Protein AF-X1BBV2-F1 (afdb_monomer_lite)

Foldseek 3Di:
DDLVVVQVCVPPPVPVLQVVLVVVLVVLLVVVVVVVVVPDQDDDDDDDQADPVGGSHDVVCCVVRVVVSVVSSVVSSVVSVD

Radius of gyration: 14.37 Å; chains: 1; bounding box: 32×21×35 Å

Secondary structure (DSSP, 8-state):
--HHHHHHHHHH-HHHHHHHHHHHHHHHHHHHHHHHHTT----------EETTEESS-HHHIIIIIHHHHHHHHHHHHHTT-

InterPro domains:
  IPR038071 UROD/MetE-like superfamily [G3DSA:3.20.20.210] (1-82)
  IPR038071 UROD/MetE-like superfamily [SSF51726] (2-80)

pLDDT: mean 91.93, std 5.53, range [62.81, 97.44]

Sequence (82 aa):
MGMNAFARALRKNPLLIEERFEQTTEFVIGLFKTYAEAGAKIFFEGGDIAFKSGPLINPKYISQYVLPCMKRVTEAVHEWGG

Structure (mmCIF, N/CA/C/O backbone):
data_AF-X1BBV2-F1
#
_entry.id   AF-X1BBV2-F1
#
loop_
_atom_site.group_PDB
_atom_site.id
_atom_site.type_symbol
_atom_site.label_atom_id
_atom_site.label_alt_id
_atom_site.label_comp_id
_atom_site.label_asym_id
_atom_site.label_entity_id
_atom_site.label_seq_id
_atom_site.pdbx_PDB_ins_code
_atom_site.Cartn_x
_atom_site.Cartn_y
_atom_site.Cartn_z
_atom_site.occupancy
_atom_site.B_iso_or_equiv
_atom_site.auth_seq_id
_atom_site.auth_comp_id
_atom_site.auth_asym_id
_atom_site.auth_atom_id
_atom_site.pdbx_PDB_model_num
ATOM 1 N N . MET A 1 1 ? 3.194 9.351 -11.256 1.00 77.62 1 MET A N 1
ATOM 2 C CA . MET A 1 1 ? 4.048 8.683 -12.264 1.00 77.62 1 MET A CA 1
ATOM 3 C C . MET A 1 1 ? 3.149 7.850 -13.161 1.00 77.62 1 MET A C 1
ATOM 5 O O . MET A 1 1 ? 2.304 7.150 -12.627 1.00 77.62 1 MET A O 1
ATOM 9 N N . GLY A 1 2 ? 3.291 7.950 -14.484 1.00 88.12 2 GLY A N 1
ATOM 10 C CA . GLY A 1 2 ? 2.517 7.126 -15.421 1.00 88.12 2 GLY A CA 1
ATOM 11 C C . GLY A 1 2 ? 3.064 5.700 -15.561 1.00 88.12 2 GLY A C 1
ATOM 12 O O . GLY A 1 2 ? 4.222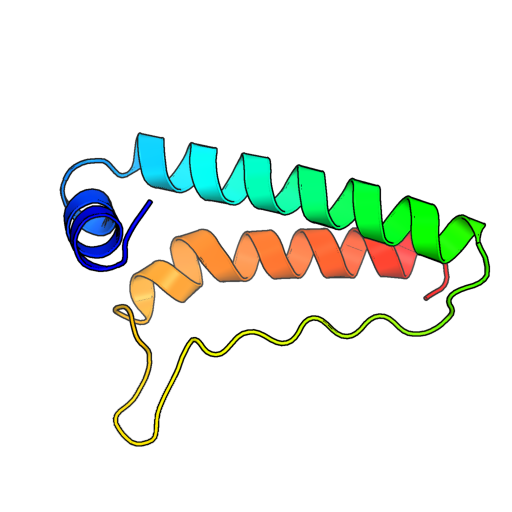 5.438 -15.222 1.00 88.12 2 GLY A O 1
ATOM 13 N N . MET A 1 3 ? 2.254 4.799 -16.125 1.00 88.12 3 MET A N 1
ATOM 14 C CA . MET A 1 3 ? 2.541 3.358 -16.198 1.00 88.12 3 MET A CA 1
ATOM 15 C C . MET A 1 3 ? 3.874 3.031 -16.894 1.00 88.12 3 MET A C 1
ATOM 17 O O . MET A 1 3 ? 4.690 2.273 -16.377 1.00 88.12 3 MET A O 1
ATOM 21 N N . ASN A 1 4 ? 4.151 3.679 -18.029 1.00 90.88 4 ASN A N 1
ATOM 22 C CA . ASN A 1 4 ? 5.389 3.475 -18.791 1.00 90.88 4 ASN A CA 1
ATOM 23 C C . ASN A 1 4 ? 6.650 3.859 -18.005 1.00 90.88 4 ASN A C 1
ATOM 25 O O . ASN A 1 4 ? 7.689 3.208 -18.122 1.00 90.88 4 ASN A O 1
ATOM 29 N N . ALA A 1 5 ? 6.579 4.939 -17.227 1.00 93.00 5 ALA A N 1
ATOM 30 C CA . ALA A 1 5 ? 7.700 5.383 -16.408 1.00 93.00 5 ALA A CA 1
ATOM 31 C C . ALA A 1 5 ? 7.916 4.437 -15.220 1.00 93.00 5 ALA A C 1
ATOM 33 O O . ALA A 1 5 ? 9.054 4.046 -14.971 1.00 93.00 5 ALA A O 1
ATOM 34 N N . PHE A 1 6 ? 6.834 3.992 -14.575 1.00 92.38 6 PHE A N 1
ATOM 35 C CA . PHE A 1 6 ? 6.893 3.014 -13.490 1.00 92.38 6 PHE A CA 1
ATOM 36 C C . PHE A 1 6 ? 7.494 1.685 -13.959 1.00 92.38 6 PHE A C 1
ATOM 38 O O . PHE A 1 6 ? 8.458 1.211 -13.367 1.00 92.38 6 PHE A O 1
ATOM 45 N N . ALA A 1 7 ? 7.024 1.138 -15.085 1.00 90.88 7 ALA A N 1
ATOM 46 C CA . ALA A 1 7 ? 7.546 -0.115 -15.630 1.00 90.88 7 ALA A CA 1
ATOM 47 C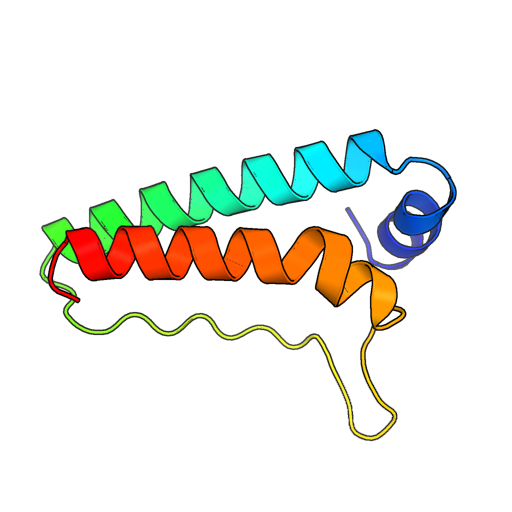 C . ALA A 1 7 ? 9.055 -0.048 -15.940 1.00 90.88 7 ALA A C 1
ATOM 49 O O . ALA A 1 7 ? 9.786 -1.014 -15.725 1.00 90.88 7 ALA A O 1
ATOM 50 N N . ARG A 1 8 ? 9.557 1.106 -16.406 1.00 93.12 8 ARG A N 1
ATOM 51 C CA . ARG A 1 8 ? 11.003 1.317 -16.593 1.00 93.12 8 ARG A CA 1
ATOM 52 C C . ARG A 1 8 ? 11.748 1.438 -15.265 1.00 93.12 8 ARG A C 1
ATOM 54 O O . ARG A 1 8 ? 12.840 0.880 -15.149 1.00 93.12 8 ARG A O 1
ATOM 61 N N . ALA A 1 9 ? 11.180 2.152 -14.295 1.00 95.00 9 ALA A N 1
ATOM 62 C CA . ALA A 1 9 ? 11.775 2.351 -12.978 1.00 95.00 9 ALA A CA 1
ATOM 63 C C . ALA A 1 9 ? 11.923 1.030 -12.205 1.00 95.00 9 ALA A C 1
ATOM 65 O O . ALA A 1 9 ? 12.990 0.807 -11.647 1.00 95.00 9 ALA A O 1
ATOM 66 N N . LEU A 1 10 ? 10.967 0.094 -12.314 1.00 92.62 10 LEU A N 1
ATOM 67 C CA . LEU A 1 10 ? 11.059 -1.257 -11.719 1.00 92.62 10 LEU A CA 1
ATOM 68 C C . LEU A 1 10 ? 12.368 -1.994 -12.025 1.00 92.62 10 LEU A C 1
ATOM 70 O O . LEU A 1 10 ? 12.828 -2.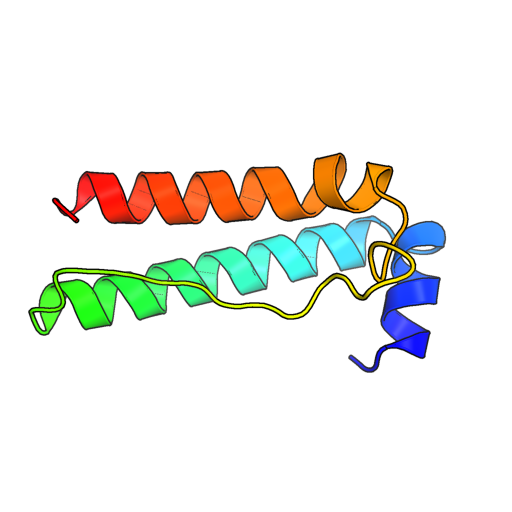810 -11.231 1.00 92.62 10 LEU A O 1
ATOM 74 N N . ARG A 1 11 ? 12.966 -1.739 -13.193 1.00 91.62 11 ARG A N 1
ATOM 75 C CA . ARG A 1 11 ? 14.252 -2.334 -13.572 1.00 91.62 11 ARG A CA 1
ATOM 76 C C . ARG A 1 11 ? 15.426 -1.380 -13.395 1.00 91.62 11 ARG A C 1
ATOM 78 O O . ARG A 1 11 ? 16.513 -1.828 -13.056 1.00 91.62 11 ARG A O 1
ATOM 85 N N . LYS A 1 12 ? 15.245 -0.102 -13.731 1.00 95.94 12 LYS A N 1
ATOM 86 C CA . LYS A 1 12 ? 16.354 0.857 -13.855 1.00 95.94 12 LYS A CA 1
ATOM 87 C C . LYS A 1 12 ? 16.613 1.675 -12.593 1.00 95.94 12 LYS A C 1
ATOM 89 O O . LYS A 1 12 ? 17.676 2.271 -12.497 1.00 95.94 12 LYS A O 1
ATOM 94 N N . ASN A 1 13 ? 15.649 1.755 -11.683 1.00 95.31 13 ASN A N 1
ATOM 95 C CA . ASN A 1 13 ? 15.744 2.580 -10.487 1.00 95.31 13 ASN A CA 1
ATOM 96 C C . ASN A 1 13 ? 14.950 1.948 -9.325 1.00 95.31 13 ASN A C 1
ATOM 98 O O . ASN A 1 13 ? 13.847 2.406 -9.022 1.00 95.31 13 ASN A O 1
ATOM 102 N N . PRO A 1 14 ? 15.475 0.870 -8.713 1.00 92.50 14 PRO A N 1
ATOM 103 C CA . PRO A 1 14 ? 14.800 0.176 -7.617 1.00 92.50 14 PRO A CA 1
ATOM 104 C C . PRO A 1 14 ? 14.617 1.060 -6.377 1.00 92.50 14 PRO A C 1
ATOM 106 O O . PRO A 1 14 ? 13.559 0.993 -5.766 1.00 92.50 14 PRO A O 1
ATOM 109 N N . LEU A 1 15 ? 15.569 1.950 -6.070 1.00 95.00 15 LEU A N 1
ATOM 110 C CA . LEU A 1 15 ? 15.463 2.867 -4.926 1.00 95.00 15 LEU A CA 1
ATOM 111 C C . LEU A 1 15 ? 14.248 3.795 -5.051 1.00 95.00 15 LEU A C 1
ATOM 113 O O . LEU A 1 15 ? 13.455 3.897 -4.124 1.00 95.00 15 LEU A O 1
ATOM 117 N N . LEU A 1 16 ? 14.026 4.385 -6.232 1.00 95.62 16 LEU A N 1
ATOM 118 C CA . LEU A 1 16 ? 12.835 5.208 -6.478 1.00 95.62 16 LEU A CA 1
ATOM 119 C C . LEU A 1 16 ? 11.531 4.417 -6.295 1.00 95.62 16 LEU A C 1
ATOM 121 O O . LEU A 1 16 ? 10.507 4.977 -5.909 1.00 95.62 16 LEU A O 1
ATOM 125 N N . ILE A 1 17 ? 11.537 3.129 -6.640 1.00 95.50 17 ILE A N 1
ATOM 126 C CA . ILE A 1 17 ? 10.372 2.261 -6.468 1.00 95.50 17 ILE A CA 1
ATOM 127 C C . ILE A 1 17 ? 10.137 1.968 -4.987 1.00 95.50 17 ILE A C 1
ATOM 129 O O . ILE A 1 17 ? 8.999 2.078 -4.541 1.00 95.50 17 ILE A O 1
ATOM 133 N N . GLU A 1 18 ? 11.189 1.648 -4.239 1.00 94.81 18 GLU A N 1
ATOM 134 C CA . GLU A 1 18 ? 11.129 1.405 -2.795 1.00 94.81 18 GLU A CA 1
ATOM 135 C C . GLU A 1 18 ? 10.599 2.630 -2.053 1.00 94.81 18 GLU A C 1
ATOM 137 O O . GLU A 1 18 ? 9.580 2.530 -1.376 1.00 94.81 18 GLU A O 1
ATOM 142 N N . GLU A 1 19 ? 11.195 3.803 -2.280 1.00 95.75 19 GLU A N 1
ATOM 143 C CA . GLU A 1 19 ? 10.734 5.066 -1.692 1.00 95.75 19 GLU A CA 1
ATOM 144 C C . GLU A 1 19 ? 9.275 5.355 -2.045 1.00 95.75 19 GLU A C 1
ATOM 146 O O . GLU A 1 19 ? 8.490 5.800 -1.210 1.00 95.75 19 GLU A O 1
ATOM 151 N N . ARG A 1 20 ? 8.875 5.068 -3.288 1.00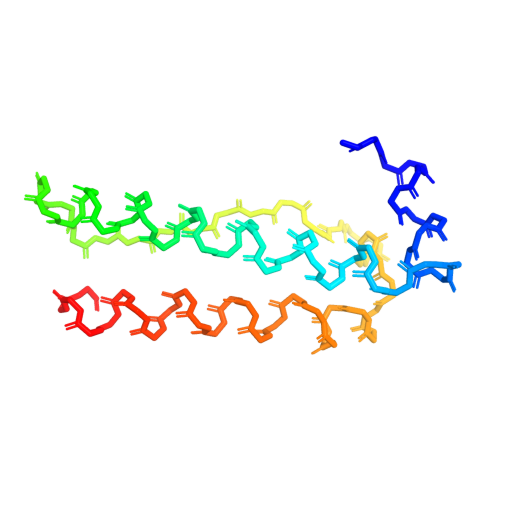 94.44 20 ARG A N 1
ATOM 152 C CA . ARG A 1 20 ? 7.499 5.287 -3.723 1.00 94.44 20 ARG A CA 1
ATOM 153 C C . ARG A 1 20 ? 6.514 4.373 -2.995 1.00 94.44 20 ARG A C 1
ATOM 155 O O . ARG A 1 20 ? 5.431 4.837 -2.627 1.00 94.44 20 ARG A O 1
ATOM 162 N N . PHE A 1 21 ? 6.835 3.093 -2.846 1.00 94.69 21 PHE A N 1
ATOM 163 C CA . PHE A 1 21 ? 5.981 2.152 -2.123 1.00 94.69 21 PHE A CA 1
ATOM 164 C C . PHE A 1 21 ? 5.930 2.487 -0.632 1.00 94.69 21 PHE A C 1
ATOM 166 O O . PHE A 1 21 ? 4.839 2.488 -0.066 1.00 94.69 21 PHE A O 1
ATOM 173 N N . GLU A 1 22 ? 7.054 2.885 -0.039 1.00 95.50 22 GLU A N 1
ATOM 174 C CA . GLU A 1 22 ? 7.128 3.325 1.356 1.00 95.50 22 GLU A CA 1
ATOM 175 C C . GLU A 1 22 ? 6.229 4.543 1.607 1.00 95.50 22 GLU A C 1
ATOM 177 O O . GLU A 1 22 ? 5.299 4.472 2.407 1.00 95.50 22 GLU A O 1
ATOM 182 N N . GLN A 1 23 ? 6.396 5.615 0.824 1.00 96.25 23 GLN A N 1
ATOM 183 C CA . GLN A 1 23 ? 5.574 6.827 0.941 1.00 96.25 23 GLN A CA 1
ATOM 184 C C . GLN A 1 23 ? 4.080 6.548 0.756 1.00 96.25 23 GLN A C 1
ATOM 186 O O . GLN A 1 23 ? 3.236 7.123 1.441 1.00 96.25 23 GLN A O 1
ATOM 191 N N . THR A 1 24 ? 3.737 5.673 -0.194 1.00 95.00 24 THR A N 1
ATOM 192 C CA . THR A 1 24 ? 2.335 5.312 -0.445 1.00 95.00 24 THR A CA 1
ATOM 193 C C . THR A 1 24 ? 1.763 4.526 0.738 1.00 95.00 24 THR A C 1
ATOM 195 O O . THR A 1 24 ? 0.630 4.772 1.140 1.00 95.00 24 THR A O 1
ATOM 198 N N . THR A 1 25 ? 2.555 3.631 1.327 1.00 96.25 25 THR A N 1
ATOM 199 C CA . THR A 1 25 ? 2.164 2.828 2.493 1.00 96.25 25 THR A CA 1
ATOM 200 C C . THR A 1 25 ? 1.922 3.700 3.717 1.00 96.25 25 THR A C 1
ATOM 202 O O . THR A 1 25 ? 0.878 3.578 4.354 1.00 96.25 25 THR A O 1
ATOM 205 N N . GLU A 1 26 ? 2.834 4.625 4.021 1.00 97.44 26 GLU A N 1
ATOM 206 C CA . GLU A 1 26 ? 2.668 5.564 5.137 1.00 97.44 26 GLU A CA 1
ATOM 207 C C . GLU A 1 26 ? 1.418 6.431 4.969 1.00 97.44 26 GLU A C 1
ATOM 209 O O . GLU A 1 26 ? 0.645 6.608 5.913 1.00 97.44 26 GLU A O 1
ATOM 214 N N . PHE A 1 27 ? 1.181 6.917 3.748 1.00 97.00 27 PHE A N 1
ATOM 215 C CA . PHE A 1 27 ? -0.017 7.683 3.429 1.00 97.00 27 PHE A CA 1
ATOM 216 C C . PHE A 1 27 ? -1.301 6.874 3.667 1.00 97.00 27 PHE A C 1
ATOM 218 O O . PHE A 1 27 ? -2.228 7.372 4.307 1.00 97.00 27 PHE A O 1
ATOM 225 N N . VAL A 1 28 ? -1.357 5.625 3.189 1.00 95.94 28 VAL A N 1
ATOM 226 C CA . VAL A 1 28 ? -2.528 4.749 3.360 1.00 95.94 28 VAL A CA 1
ATOM 227 C C . VAL A 1 28 ? -2.776 4.433 4.835 1.00 95.94 28 VAL A C 1
ATOM 229 O O . VAL A 1 28 ? -3.918 4.521 5.280 1.00 95.94 28 VAL A O 1
ATOM 232 N N . ILE A 1 29 ? -1.732 4.142 5.617 1.00 96.56 29 ILE A N 1
ATOM 233 C CA . ILE A 1 29 ? -1.859 3.905 7.064 1.00 96.56 29 ILE A CA 1
ATOM 234 C C . ILE A 1 29 ? -2.418 5.147 7.766 1.00 96.56 29 ILE A C 1
ATOM 236 O O . ILE A 1 29 ? -3.359 5.034 8.549 1.00 96.56 29 ILE A O 1
ATOM 240 N N . GLY A 1 30 ? -1.887 6.336 7.466 1.00 96.62 30 GLY A N 1
ATOM 241 C CA . GLY A 1 30 ? -2.398 7.588 8.029 1.00 96.62 30 GLY A CA 1
ATOM 242 C C . GLY A 1 30 ? -3.875 7.810 7.695 1.00 96.62 30 GLY A C 1
ATOM 243 O O . GLY A 1 30 ? -4.673 8.111 8.581 1.00 96.62 30 GLY A O 1
ATOM 2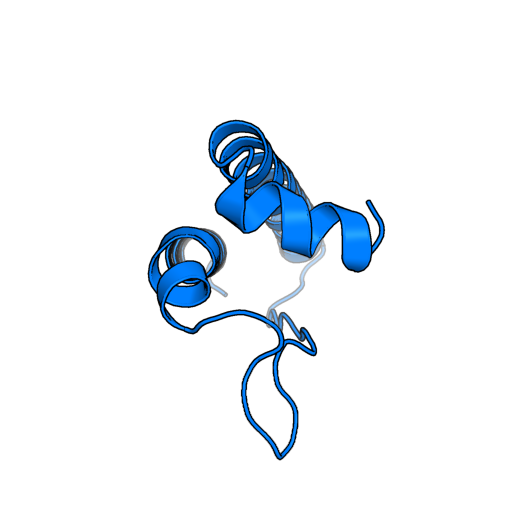44 N N . LEU A 1 31 ? -4.254 7.580 6.436 1.00 95.94 31 LEU A N 1
ATOM 245 C CA . LEU A 1 31 ? -5.634 7.697 5.976 1.00 95.94 31 LEU A CA 1
ATOM 246 C C . LEU A 1 31 ? -6.566 6.706 6.688 1.00 95.94 31 LEU A C 1
ATOM 248 O O . LEU A 1 31 ? -7.630 7.090 7.174 1.00 95.94 31 LEU A O 1
ATOM 252 N N . PHE A 1 32 ? -6.174 5.434 6.772 1.00 95.88 32 PHE A N 1
ATOM 253 C CA . PHE A 1 32 ? -6.977 4.403 7.427 1.00 95.88 32 PHE A CA 1
ATOM 254 C C . PHE A 1 32 ? -7.122 4.667 8.922 1.00 95.88 32 PHE A C 1
ATOM 256 O O . PHE A 1 32 ? -8.217 4.494 9.453 1.00 95.88 32 PHE A O 1
ATOM 263 N N . LYS A 1 33 ? -6.078 5.176 9.581 1.00 95.56 33 LYS A N 1
ATOM 264 C CA . LYS A 1 33 ? -6.154 5.589 10.983 1.00 95.56 33 LYS A CA 1
ATOM 265 C C . LYS A 1 33 ? -7.204 6.677 11.190 1.00 95.56 33 LYS A C 1
ATOM 267 O O . LYS A 1 33 ? -8.050 6.545 12.068 1.00 95.56 33 LYS A O 1
ATOM 272 N N . THR A 1 34 ? -7.208 7.711 10.348 1.00 96.44 34 THR A N 1
ATOM 273 C CA . THR A 1 34 ? -8.224 8.773 10.417 1.00 96.44 34 THR A CA 1
ATOM 274 C C . THR A 1 34 ? -9.638 8.220 10.224 1.00 96.44 34 THR A C 1
ATOM 276 O O . THR A 1 34 ? -10.560 8.619 10.933 1.00 96.44 34 THR A O 1
ATOM 279 N N . TYR A 1 35 ? -9.829 7.263 9.313 1.00 95.19 35 TYR A N 1
ATOM 280 C CA . TYR A 1 35 ? -11.125 6.599 9.149 1.00 95.19 35 TYR A CA 1
ATOM 281 C C . TYR A 1 35 ? -11.508 5.728 10.351 1.00 95.19 35 TYR A C 1
ATOM 283 O O . TYR A 1 35 ? -12.675 5.728 10.743 1.00 95.19 35 TYR A O 1
ATOM 291 N N . ALA A 1 36 ? -10.555 5.013 10.953 1.00 95.06 36 ALA A N 1
ATOM 292 C CA . ALA A 1 36 ? -10.783 4.213 12.156 1.00 95.06 36 ALA A CA 1
ATOM 293 C C . ALA A 1 36 ? -11.245 5.100 13.321 1.00 95.06 36 ALA A C 1
ATOM 295 O O . ALA A 1 36 ? -12.244 4.800 13.976 1.00 95.06 36 ALA A O 1
ATOM 296 N N . GLU A 1 37 ? -10.575 6.239 13.519 1.00 95.12 37 GLU A N 1
ATOM 297 C CA . GLU A 1 37 ? -10.935 7.256 14.515 1.00 95.12 37 GLU A CA 1
ATOM 298 C C . GLU A 1 37 ? -12.318 7.870 14.239 1.00 95.12 37 GLU A C 1
ATOM 300 O O . GLU A 1 37 ? -13.068 8.153 15.172 1.00 95.12 37 GLU A O 1
ATOM 305 N N . ALA A 1 38 ? -12.705 7.999 12.966 1.00 95.94 38 ALA A N 1
ATOM 306 C CA . ALA A 1 38 ? -14.046 8.420 12.555 1.00 95.94 38 ALA A CA 1
ATOM 307 C C . ALA A 1 38 ? -15.123 7.320 12.694 1.00 95.94 38 ALA A C 1
ATOM 309 O O . ALA A 1 38 ? -16.297 7.568 12.414 1.00 95.94 38 ALA A O 1
ATOM 310 N N . GLY A 1 39 ? -14.751 6.112 13.133 1.00 94.38 39 GLY A N 1
ATOM 311 C CA . GLY A 1 39 ? -15.672 5.015 13.429 1.00 94.38 39 GLY A CA 1
ATOM 312 C C . GLY A 1 39 ? -15.745 3.908 12.374 1.00 94.38 39 GLY A C 1
ATOM 313 O O . GLY A 1 39 ? -16.578 3.011 12.523 1.00 94.38 39 GLY A O 1
ATOM 314 N N . ALA A 1 40 ? -14.898 3.922 11.339 1.00 93.56 40 ALA A N 1
ATOM 315 C CA . ALA A 1 40 ? -14.815 2.819 10.383 1.00 93.56 40 ALA A CA 1
ATOM 316 C C . ALA A 1 40 ? -14.406 1.507 11.081 1.00 93.56 40 ALA A C 1
ATOM 318 O O . ALA A 1 40 ? -13.561 1.500 11.975 1.00 93.56 40 ALA A O 1
ATOM 319 N N . LYS A 1 41 ? -15.036 0.397 10.676 1.00 89.25 41 LYS A N 1
ATOM 320 C CA . LYS A 1 41 ? -14.844 -0.941 11.27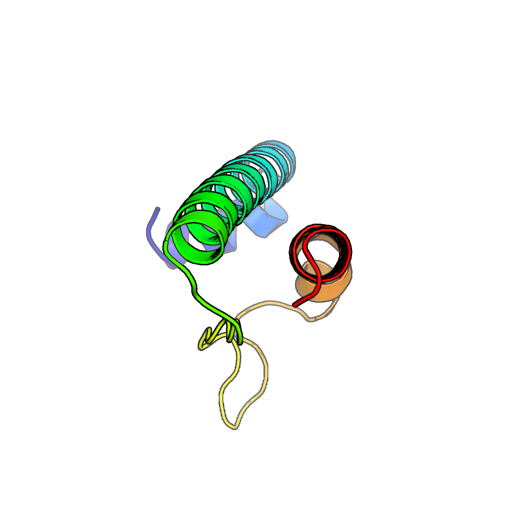4 1.00 89.25 41 LYS A CA 1
ATOM 321 C C . LYS A 1 41 ? -14.318 -1.990 10.306 1.00 89.25 41 LYS A C 1
ATOM 323 O O . LYS A 1 41 ? -13.893 -3.046 10.742 1.00 89.25 41 LYS A O 1
ATOM 328 N N . ILE A 1 42 ? -14.403 -1.723 9.007 1.00 90.50 42 ILE A N 1
ATOM 329 C CA . ILE A 1 42 ? -13.968 -2.635 7.954 1.00 90.50 42 ILE A CA 1
ATOM 330 C C . ILE A 1 42 ? -13.157 -1.813 6.966 1.00 90.50 42 ILE A C 1
ATOM 332 O O . ILE A 1 42 ? -13.618 -0.767 6.503 1.00 90.50 42 ILE A O 1
ATOM 336 N N . PHE A 1 43 ? -11.971 -2.311 6.635 1.00 91.75 43 PHE A N 1
ATOM 337 C CA . PHE A 1 43 ? -11.074 -1.707 5.663 1.00 91.75 43 PHE A CA 1
ATOM 338 C C . PHE A 1 43 ? -10.901 -2.663 4.492 1.00 91.75 43 PHE A C 1
ATOM 340 O O . PHE A 1 43 ? -10.575 -3.834 4.671 1.00 91.75 43 PHE A O 1
ATOM 347 N N . PHE A 1 44 ? -11.140 -2.160 3.285 1.00 88.69 44 PHE A N 1
ATOM 348 C CA . PHE A 1 44 ? -10.960 -2.919 2.058 1.00 88.69 44 PHE A CA 1
ATOM 349 C C . PHE A 1 44 ? -10.126 -2.095 1.086 1.00 88.69 44 PHE A C 1
ATOM 351 O O . PHE A 1 44 ? -10.579 -1.066 0.583 1.00 88.69 44 PHE A O 1
ATOM 358 N N . GLU A 1 45 ? -8.901 -2.548 0.828 1.00 84.62 45 GLU A N 1
ATOM 359 C CA . GLU A 1 45 ? -8.046 -1.965 -0.198 1.00 84.62 45 GLU A CA 1
ATOM 360 C C . GLU A 1 45 ? -8.253 -2.725 -1.513 1.00 84.62 45 GLU A C 1
ATOM 362 O O . GLU A 1 45 ? -7.884 -3.890 -1.655 1.00 84.62 45 GLU A O 1
ATOM 367 N N . GLY A 1 46 ? -8.881 -2.058 -2.481 1.00 80.31 46 GLY A N 1
ATOM 368 C CA . GLY A 1 46 ? -9.021 -2.561 -3.842 1.00 80.31 46 GLY A CA 1
ATOM 369 C C . GLY A 1 46 ? -7.973 -1.940 -4.759 1.00 80.31 46 GLY A C 1
ATOM 370 O O . GLY A 1 46 ? -7.848 -0.718 -4.819 1.00 80.31 46 GLY A O 1
ATOM 371 N N . GLY A 1 47 ? -7.265 -2.771 -5.524 1.00 79.19 47 GLY A N 1
ATOM 372 C CA . GLY A 1 47 ? -6.336 -2.321 -6.558 1.00 79.19 47 GLY A CA 1
ATOM 373 C C . GLY A 1 47 ? -6.362 -3.249 -7.765 1.00 79.19 47 GLY A C 1
ATOM 374 O O . GLY A 1 47 ? -6.156 -4.455 -7.628 1.00 79.19 47 GLY A O 1
ATOM 375 N N . ASP A 1 48 ? -6.597 -2.694 -8.954 1.00 85.38 48 ASP A N 1
ATOM 376 C CA . ASP A 1 48 ? -6.478 -3.453 -10.198 1.00 85.38 48 ASP A CA 1
ATOM 377 C C . ASP A 1 48 ? -4.998 -3.576 -10.581 1.00 85.38 48 ASP A C 1
ATOM 379 O O . ASP A 1 48 ? -4.392 -2.671 -11.160 1.00 85.38 48 ASP A O 1
ATOM 383 N N . ILE A 1 49 ? -4.396 -4.692 -10.175 1.00 84.12 49 ILE A N 1
ATOM 384 C CA . ILE A 1 49 ? -2.987 -5.010 -10.435 1.00 84.12 49 ILE A CA 1
ATOM 385 C C . ILE A 1 49 ? -2.816 -6.250 -11.314 1.00 84.12 49 ILE A C 1
ATOM 387 O O . ILE A 1 49 ? -1.681 -6.646 -11.601 1.00 84.12 49 ILE A O 1
ATOM 391 N N . ALA A 1 50 ? -3.915 -6.878 -11.735 1.00 84.56 50 ALA A N 1
ATOM 392 C CA . ALA A 1 50 ? -3.895 -8.100 -12.522 1.00 84.56 50 ALA A CA 1
ATOM 393 C C . ALA A 1 50 ? -5.145 -8.249 -13.386 1.00 84.56 50 ALA A C 1
ATOM 395 O O . ALA A 1 50 ? -6.265 -8.030 -12.940 1.00 84.56 50 ALA A O 1
ATOM 396 N N . PHE A 1 51 ? -4.936 -8.713 -14.616 1.00 84.00 51 PHE A N 1
ATOM 397 C CA . PHE A 1 51 ? -6.001 -9.003 -15.565 1.00 84.00 51 PHE A CA 1
ATOM 398 C C . PHE A 1 51 ? -6.054 -10.502 -15.891 1.00 84.00 51 PHE A C 1
ATOM 400 O O . PHE A 1 51 ? -5.278 -11.304 -15.370 1.00 84.00 51 PHE A O 1
ATOM 407 N N . LYS A 1 52 ? -6.946 -10.896 -16.808 1.00 86.19 52 LYS A N 1
ATOM 408 C CA . LYS A 1 52 ? -7.125 -12.287 -17.268 1.00 86.19 52 LYS A CA 1
ATOM 409 C C . LYS A 1 52 ? -5.828 -12.966 -17.728 1.00 86.19 52 LYS A C 1
ATOM 411 O O . LYS A 1 52 ? -5.723 -14.183 -17.658 1.00 86.19 52 LYS A O 1
ATOM 416 N N . SER A 1 53 ? -4.857 -12.193 -18.209 1.00 87.62 53 SER A N 1
ATOM 417 C CA . SER A 1 53 ? -3.558 -12.672 -18.695 1.00 87.62 53 SER A CA 1
ATOM 418 C C . SER A 1 53 ? -2.445 -12.652 -17.638 1.00 87.62 53 SER A C 1
ATOM 420 O O . SER A 1 53 ? -1.294 -12.920 -17.975 1.00 87.62 53 SER A O 1
ATOM 422 N N . GLY A 1 54 ? -2.757 -12.315 -16.384 1.00 87.56 54 GLY A N 1
ATOM 423 C CA . GLY A 1 54 ? -1.796 -12.207 -15.288 1.00 87.56 54 GLY A CA 1
ATOM 424 C C . GLY A 1 54 ? -1.579 -10.771 -14.785 1.00 87.56 54 GLY A C 1
ATOM 425 O O . GLY A 1 54 ? -2.302 -9.849 -15.176 1.00 87.56 54 GLY A O 1
ATOM 426 N N . PRO A 1 55 ? -0.605 -10.575 -13.879 1.00 90.38 55 PRO A N 1
ATOM 427 C CA . PRO A 1 55 ? -0.345 -9.290 -13.236 1.00 90.38 55 PRO A CA 1
ATOM 428 C C . PRO A 1 55 ? 0.255 -8.235 -14.177 1.00 90.38 55 PRO A C 1
ATOM 430 O O . PRO A 1 55 ? 0.957 -8.560 -15.134 1.00 90.38 55 PRO A O 1
ATOM 433 N N . LEU A 1 56 ? 0.044 -6.954 -13.850 1.00 88.94 56 LEU A N 1
ATOM 434 C CA . LEU A 1 56 ? 0.610 -5.800 -14.568 1.00 88.94 56 LEU A CA 1
ATOM 435 C C . LEU A 1 56 ? 2.144 -5.745 -14.514 1.00 88.94 56 LEU A C 1
ATOM 437 O O . LEU A 1 56 ? 2.786 -5.132 -15.368 1.00 88.94 56 LEU A O 1
ATOM 441 N N . ILE A 1 57 ? 2.739 -6.360 -13.492 1.00 90.81 57 ILE A N 1
ATOM 442 C CA . ILE A 1 57 ? 4.185 -6.434 -13.285 1.00 90.81 57 ILE A CA 1
ATOM 443 C C . ILE A 1 57 ? 4.602 -7.878 -13.045 1.00 90.81 57 ILE A C 1
ATOM 445 O O . ILE A 1 57 ? 3.802 -8.707 -12.620 1.00 90.81 57 ILE A O 1
ATOM 449 N N . ASN A 1 58 ? 5.880 -8.182 -13.279 1.00 91.94 58 ASN A N 1
ATOM 450 C CA . ASN A 1 58 ? 6.401 -9.514 -12.992 1.00 91.94 58 ASN A CA 1
ATOM 451 C C . ASN A 1 58 ? 6.133 -9.887 -11.512 1.00 91.94 58 ASN A C 1
ATOM 453 O O . ASN A 1 58 ? 6.451 -9.071 -10.640 1.00 91.94 58 ASN A O 1
ATOM 457 N N . PRO A 1 59 ? 5.619 -11.099 -11.214 1.00 92.69 59 PRO A N 1
ATOM 458 C CA . PRO A 1 59 ? 5.290 -11.534 -9.852 1.00 92.69 59 PRO A CA 1
ATOM 459 C C . PRO A 1 59 ? 6.409 -11.354 -8.817 1.00 92.69 59 PRO A C 1
ATOM 461 O O . PRO A 1 59 ? 6.134 -11.133 -7.636 1.00 92.69 59 PRO A O 1
ATOM 464 N N . LYS A 1 60 ? 7.678 -11.382 -9.248 1.00 93.94 60 LYS A N 1
ATOM 465 C CA . LYS A 1 60 ? 8.820 -11.121 -8.363 1.00 93.94 60 LYS A CA 1
ATOM 466 C C . LYS A 1 60 ? 8.745 -9.739 -7.705 1.00 93.94 60 LYS A C 1
ATOM 468 O O . LYS A 1 60 ? 9.059 -9.608 -6.532 1.00 93.94 60 LYS A O 1
ATOM 473 N N . TYR A 1 61 ? 8.282 -8.723 -8.437 1.00 93.31 61 TYR A N 1
ATOM 474 C CA . TYR A 1 61 ? 8.174 -7.353 -7.936 1.00 93.31 61 TYR A CA 1
ATOM 475 C C . TYR A 1 61 ? 6.981 -7.178 -6.999 1.00 93.31 61 TYR A C 1
ATOM 477 O O . TYR A 1 61 ? 7.048 -6.372 -6.079 1.00 93.31 61 TYR A O 1
ATOM 485 N N . ILE A 1 62 ? 5.915 -7.962 -7.191 1.00 93.00 62 ILE A N 1
ATOM 486 C CA . ILE A 1 62 ? 4.805 -8.023 -6.231 1.00 93.00 62 ILE A CA 1
ATOM 487 C C . ILE A 1 62 ? 5.325 -8.569 -4.905 1.00 93.00 62 ILE A C 1
ATOM 489 O O . ILE A 1 62 ? 5.123 -7.956 -3.863 1.00 93.00 62 ILE A O 1
ATOM 493 N N . SER A 1 63 ? 6.064 -9.676 -4.964 1.00 94.19 63 SER A N 1
ATOM 494 C CA . SER A 1 63 ? 6.639 -10.305 -3.773 1.00 94.19 63 SER A CA 1
ATOM 495 C C . SER A 1 63 ? 7.644 -9.396 -3.064 1.00 94.19 63 SER A C 1
ATOM 497 O O . SER A 1 63 ? 7.672 -9.350 -1.840 1.00 94.19 63 SER A O 1
ATOM 499 N N . GLN A 1 64 ? 8.447 -8.661 -3.835 1.00 94.75 64 GLN A N 1
ATOM 500 C CA . GLN A 1 64 ? 9.500 -7.799 -3.310 1.00 94.75 64 GLN A CA 1
ATOM 501 C C . GLN A 1 64 ? 8.972 -6.480 -2.733 1.00 94.75 64 GLN A C 1
ATOM 503 O O . GLN A 1 64 ? 9.446 -6.058 -1.685 1.00 94.75 64 GLN A O 1
ATOM 508 N N . TYR A 1 65 ? 8.029 -5.821 -3.411 1.00 93.81 65 TYR A N 1
ATOM 509 C CA . TYR A 1 65 ? 7.635 -4.448 -3.076 1.00 93.81 65 TYR A CA 1
ATOM 510 C C . TYR A 1 65 ? 6.203 -4.336 -2.556 1.00 93.81 65 TYR A C 1
ATOM 512 O O . TYR A 1 65 ? 5.951 -3.597 -1.613 1.00 93.81 65 TYR A O 1
ATOM 520 N N . VAL A 1 66 ? 5.258 -5.073 -3.140 1.00 92.56 66 VAL A N 1
ATOM 521 C CA . VAL A 1 66 ? 3.826 -4.898 -2.847 1.00 92.56 66 VAL A CA 1
ATOM 522 C C . VAL A 1 66 ? 3.412 -5.667 -1.593 1.00 92.56 66 VAL A C 1
ATOM 524 O O . VAL A 1 66 ? 2.781 -5.095 -0.708 1.00 92.56 66 VAL A O 1
ATOM 527 N N . LEU A 1 67 ? 3.786 -6.948 -1.489 1.00 93.50 67 LEU A N 1
ATOM 528 C CA . LEU A 1 67 ? 3.380 -7.797 -0.363 1.00 93.50 67 LEU A CA 1
ATOM 529 C C . LEU A 1 67 ? 3.832 -7.259 1.005 1.00 93.50 67 LEU A C 1
ATOM 531 O O . LEU A 1 67 ? 3.001 -7.254 1.914 1.00 93.50 67 LEU A O 1
ATOM 535 N N . PRO A 1 68 ? 5.080 -6.776 1.191 1.00 95.94 68 PRO A N 1
ATOM 536 C CA . PRO A 1 68 ? 5.491 -6.210 2.476 1.00 95.94 68 PRO A CA 1
ATOM 537 C C . PRO A 1 68 ? 4.665 -4.978 2.869 1.00 95.94 68 PRO A C 1
ATOM 539 O O . PRO A 1 68 ? 4.300 -4.828 4.033 1.00 95.94 68 PRO A O 1
ATOM 542 N N . CYS A 1 69 ? 4.318 -4.138 1.891 1.00 95.50 69 CYS A N 1
ATOM 543 C CA . CYS A 1 69 ? 3.504 -2.944 2.104 1.00 95.50 69 CYS A CA 1
ATOM 544 C C . CYS A 1 69 ? 2.076 -3.307 2.529 1.00 95.50 69 CYS A C 1
ATOM 546 O O . CYS A 1 69 ? 1.606 -2.839 3.563 1.00 95.50 69 CYS A O 1
ATOM 548 N N . MET A 1 70 ? 1.418 -4.211 1.792 1.00 93.94 70 MET A N 1
ATOM 549 C CA . MET A 1 70 ? 0.071 -4.697 2.131 1.00 93.94 70 MET A CA 1
ATOM 550 C C . MET A 1 70 ? 0.029 -5.354 3.513 1.00 93.94 70 MET A C 1
ATOM 552 O O . MET A 1 70 ? -0.908 -5.135 4.282 1.00 93.94 70 MET A O 1
ATOM 556 N N . LYS A 1 71 ? 1.065 -6.131 3.855 1.00 95.75 71 LYS A N 1
ATOM 557 C CA . LYS A 1 71 ? 1.201 -6.729 5.183 1.00 95.75 71 LYS A CA 1
ATOM 558 C C . LYS A 1 71 ? 1.257 -5.654 6.271 1.00 95.75 71 LYS A C 1
ATOM 560 O O . LYS A 1 71 ? 0.477 -5.731 7.212 1.00 95.75 71 LYS A O 1
ATOM 565 N N . ARG A 1 72 ? 2.100 -4.630 6.109 1.00 96.62 72 ARG A N 1
ATOM 566 C CA . ARG A 1 72 ? 2.224 -3.529 7.077 1.00 96.62 72 ARG A CA 1
ATOM 567 C C . ARG A 1 72 ? 0.918 -2.745 7.244 1.00 96.62 72 ARG A C 1
ATOM 569 O O . ARG A 1 72 ? 0.567 -2.403 8.368 1.00 96.62 72 ARG A O 1
ATOM 576 N N . VAL A 1 73 ? 0.180 -2.488 6.159 1.00 95.44 73 VAL A N 1
ATOM 577 C CA . VAL A 1 73 ? -1.153 -1.853 6.231 1.00 95.44 73 VAL A CA 1
ATOM 578 C C . VAL A 1 73 ? -2.128 -2.727 7.022 1.00 95.44 73 VAL A C 1
ATOM 580 O O . VAL A 1 73 ? -2.824 -2.228 7.902 1.00 95.44 73 VAL A O 1
ATOM 583 N N . THR A 1 74 ? -2.154 -4.030 6.739 1.00 94.69 74 THR A N 1
ATOM 584 C CA . THR A 1 74 ? -3.055 -4.982 7.410 1.00 94.69 74 THR A CA 1
ATOM 585 C C . THR A 1 74 ? -2.739 -5.097 8.902 1.00 94.69 74 THR A C 1
ATOM 587 O O . THR A 1 74 ? -3.646 -5.071 9.726 1.00 94.69 74 THR A O 1
ATOM 590 N N . GLU A 1 75 ? -1.455 -5.177 9.262 1.00 95.94 75 GLU A N 1
ATOM 591 C CA . GLU A 1 75 ? -1.005 -5.208 10.658 1.00 95.94 75 GLU A CA 1
ATOM 592 C C . GLU A 1 75 ? -1.413 -3.931 11.405 1.00 95.94 75 GLU A C 1
ATOM 594 O O . GLU A 1 75 ? -1.988 -4.026 12.486 1.00 95.94 75 GLU A O 1
ATOM 599 N N . ALA A 1 76 ? -1.220 -2.755 10.798 1.00 94.94 76 ALA A N 1
ATOM 600 C CA . ALA A 1 76 ? -1.632 -1.487 11.398 1.00 94.94 76 ALA A CA 1
ATOM 601 C C . ALA A 1 76 ? -3.150 -1.424 11.653 1.00 94.94 76 ALA A C 1
ATOM 603 O O . ALA A 1 76 ? -3.576 -0.986 12.717 1.00 94.94 76 ALA A O 1
ATOM 604 N N . VAL A 1 77 ? -3.972 -1.895 10.708 1.00 93.44 77 VAL A N 1
ATOM 605 C CA . VAL A 1 77 ? -5.435 -1.935 10.878 1.00 93.44 77 VAL A CA 1
ATOM 606 C C . VAL A 1 77 ? -5.848 -2.893 11.999 1.00 93.44 77 VAL A C 1
ATOM 608 O O . VAL A 1 77 ? -6.683 -2.526 12.829 1.00 93.44 77 VAL A O 1
ATOM 611 N N . HIS A 1 78 ? -5.244 -4.084 12.066 1.00 92.81 78 HIS A N 1
ATOM 612 C CA . HIS A 1 78 ? -5.530 -5.053 13.127 1.00 92.81 78 HIS A CA 1
ATOM 613 C C . HIS A 1 78 ? -5.178 -4.513 14.523 1.00 92.81 78 HIS A C 1
ATOM 615 O O . HIS A 1 78 ? -5.906 -4.769 15.482 1.00 92.81 78 HIS A O 1
ATOM 621 N N . GLU A 1 79 ? -4.101 -3.732 14.660 1.00 92.12 79 GLU A N 1
ATOM 622 C CA . GLU A 1 79 ? -3.736 -3.093 15.935 1.00 92.12 79 GLU A CA 1
ATOM 623 C C . GLU A 1 79 ? -4.815 -2.129 16.454 1.00 92.12 79 GLU A C 1
ATOM 625 O O . GLU A 1 79 ? -4.929 -1.917 17.663 1.00 92.12 79 GLU A O 1
ATOM 630 N N . TRP A 1 80 ? -5.637 -1.560 15.569 1.00 90.38 80 TRP A N 1
ATOM 631 C CA . TRP A 1 80 ? -6.729 -0.651 15.936 1.00 90.38 80 TRP A CA 1
ATOM 632 C C . TRP A 1 80 ? -8.054 -1.375 16.220 1.00 90.38 80 TRP A C 1
ATOM 634 O O . TRP A 1 80 ? -9.054 -0.724 16.533 1.00 90.38 80 TRP A O 1
ATOM 644 N N . GLY A 1 81 ? -8.073 -2.710 16.138 1.00 78.19 81 GLY A N 1
ATOM 645 C CA . GLY A 1 81 ? -9.257 -3.538 16.379 1.00 78.19 81 GLY A CA 1
ATOM 646 C C . GLY A 1 81 ? -10.210 -3.650 15.185 1.00 78.19 81 GLY A C 1
ATOM 647 O O . GLY A 1 81 ? -11.397 -3.916 15.397 1.00 78.19 81 GLY A O 1
ATOM 648 N N . GLY A 1 82 ? -9.709 -3.397 13.970 1.00 62.81 82 GLY A N 1
ATOM 649 C CA . GLY A 1 82 ? -10.362 -3.762 12.706 1.00 62.81 82 GLY A CA 1
ATOM 650 C C . GLY A 1 82 ? -10.003 -5.167 12.239 1.00 62.81 82 GLY A C 1
ATOM 651 O O . GLY A 1 82 ? -9.060 -5.761 12.806 1.00 62.81 82 GLY A O 1
#

Organism: NCBI:txid412755